Protein AF-A0A520UTR7-F1 (afdb_monomer_lite)

Sequence (58 aa):
NVGFLSDSRRLNVALTRAKRGLIVIGDPGTLRCDEDWSAWLEHVRNRNLEAWHLLGMA

Foldseek 3Di:
DLPPPLDPVVVVVQVPPDDDDHDDDDDLVNQCVHDVSVVVVVVCVVVVNDCCVVVDDD

Structure (mmCIF, N/CA/C/O backbone):
data_AF-A0A520UTR7-F1
#
_entry.id   AF-A0A520UTR7-F1
#
loop_
_atom_site.group_PDB
_atom_site.id
_atom_site.type_symbol
_atom_site.label_atom_id
_atom_site.label_alt_id
_atom_site.label_comp_id
_atom_site.label_asym_id
_atom_site.label_entity_id
_atom_site.label_seq_id
_atom_site.pdbx_PDB_ins_code
_atom_site.Cartn_x
_atom_site.Cartn_y
_atom_site.Cartn_z
_atom_site.occupancy
_atom_site.B_iso_or_equiv
_atom_site.auth_seq_id
_atom_site.auth_comp_id
_atom_site.auth_asym_id
_atom_site.auth_atom_id
_atom_site.pdbx_PDB_model_num
ATOM 1 N N . ASN A 1 1 ? 12.151 3.620 -10.654 1.00 76.06 1 ASN A N 1
ATOM 2 C CA . ASN A 1 1 ? 12.266 4.705 -9.649 1.00 76.06 1 ASN A CA 1
ATOM 3 C C . ASN A 1 1 ? 10.880 5.318 -9.477 1.00 76.06 1 ASN A C 1
ATOM 5 O O . ASN A 1 1 ? 10.303 5.695 -10.487 1.00 76.06 1 ASN A O 1
ATOM 9 N N . VAL A 1 2 ? 10.340 5.368 -8.253 1.00 87.25 2 VAL A N 1
ATOM 10 C CA . VAL A 1 2 ? 8.983 5.884 -7.951 1.00 87.25 2 VAL A CA 1
ATOM 11 C C . VAL A 1 2 ? 8.954 7.371 -7.552 1.00 87.25 2 VAL A C 1
ATOM 13 O O . VAL A 1 2 ? 7.882 7.943 -7.351 1.00 87.25 2 VAL A O 1
ATOM 16 N N . GLY A 1 3 ? 10.120 8.019 -7.449 1.00 91.12 3 GLY A N 1
ATOM 17 C CA . GLY A 1 3 ? 10.246 9.452 -7.181 1.00 91.12 3 GLY A CA 1
ATOM 18 C C . GLY A 1 3 ? 9.517 9.888 -5.908 1.00 91.12 3 GLY A C 1
ATOM 19 O O . GLY A 1 3 ? 9.735 9.336 -4.839 1.00 91.12 3 GLY A O 1
ATOM 20 N N . PHE A 1 4 ? 8.620 10.868 -6.031 1.00 86.62 4 PHE A N 1
ATOM 21 C CA . PHE A 1 4 ? 7.837 11.434 -4.922 1.00 86.62 4 PHE A CA 1
ATOM 22 C C . PHE A 1 4 ? 7.090 10.395 -4.063 1.00 86.62 4 PHE A C 1
ATOM 24 O O . PHE A 1 4 ? 6.799 10.662 -2.897 1.00 86.62 4 PHE A O 1
ATOM 31 N N . LEU A 1 5 ? 6.770 9.226 -4.624 1.00 88.12 5 LEU A N 1
ATOM 32 C CA . LEU A 1 5 ? 6.031 8.171 -3.934 1.00 88.12 5 LEU A CA 1
ATOM 33 C C . LEU A 1 5 ? 6.903 7.262 -3.052 1.00 88.12 5 LEU A C 1
ATOM 35 O O . LEU A 1 5 ? 6.331 6.411 -2.380 1.00 88.12 5 LEU A O 1
ATOM 39 N N . SER A 1 6 ? 8.230 7.448 -3.021 1.00 91.31 6 SER A N 1
ATOM 40 C CA . SER A 1 6 ? 9.156 6.635 -2.207 1.00 91.31 6 SER A CA 1
ATOM 41 C C . SER A 1 6 ? 9.127 6.963 -0.708 1.00 91.31 6 SER A C 1
ATOM 43 O O . SER A 1 6 ? 9.866 6.387 0.082 1.00 91.31 6 SER A O 1
ATOM 45 N N . ASP A 1 7 ? 8.362 7.976 -0.301 1.00 94.56 7 ASP A N 1
ATOM 46 C CA . ASP A 1 7 ? 8.211 8.344 1.104 1.00 94.56 7 ASP A CA 1
ATOM 47 C C . ASP A 1 7 ? 7.092 7.507 1.738 1.00 94.56 7 ASP A C 1
ATOM 49 O O . ASP A 1 7 ? 5.902 7.732 1.485 1.00 94.56 7 ASP A O 1
ATOM 53 N N . SER A 1 8 ? 7.474 6.579 2.614 1.00 92.94 8 SER A N 1
ATOM 54 C CA . SER A 1 8 ? 6.569 5.676 3.338 1.00 92.94 8 SER A CA 1
ATOM 55 C C . SER A 1 8 ? 5.459 6.403 4.107 1.00 92.94 8 SER A C 1
ATOM 57 O O . SER A 1 8 ? 4.338 5.902 4.258 1.00 92.94 8 SER A O 1
ATOM 59 N N . ARG A 1 9 ? 5.701 7.640 4.565 1.00 94.56 9 ARG A N 1
ATOM 60 C CA . ARG A 1 9 ? 4.681 8.453 5.248 1.00 94.56 9 ARG A CA 1
ATOM 61 C C . ARG A 1 9 ? 3.588 8.883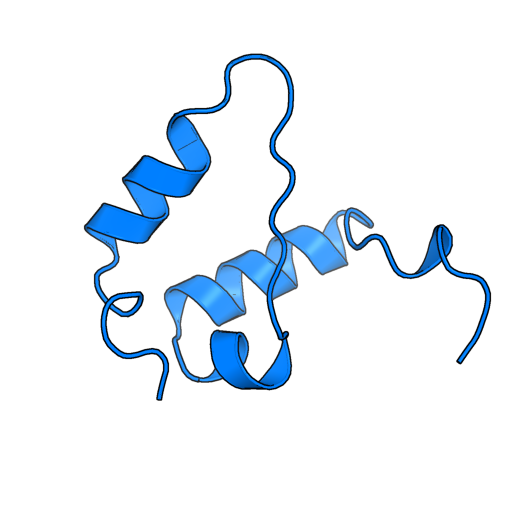 4.274 1.00 94.56 9 ARG A C 1
ATOM 63 O O . ARG A 1 9 ? 2.423 8.954 4.665 1.00 94.56 9 ARG A O 1
ATOM 70 N N . ARG A 1 10 ? 3.931 9.138 3.007 1.00 93.44 10 ARG A N 1
ATOM 71 C CA . ARG A 1 10 ? 2.961 9.498 1.960 1.00 93.44 10 ARG A CA 1
ATOM 72 C C . ARG A 1 10 ? 2.086 8.317 1.589 1.00 93.44 10 ARG A C 1
ATOM 74 O O . ARG A 1 10 ? 0.876 8.506 1.473 1.00 93.44 10 ARG A O 1
ATOM 81 N N . LEU A 1 11 ? 2.665 7.120 1.479 1.00 93.56 11 LEU A N 1
ATOM 82 C CA . LEU A 1 11 ? 1.888 5.900 1.263 1.00 93.56 11 LEU A CA 1
ATOM 83 C C . LEU A 1 11 ? 0.886 5.688 2.405 1.00 93.56 11 LEU A C 1
ATOM 85 O O . LEU A 1 11 ? -0.310 5.560 2.156 1.00 93.56 11 LEU A O 1
ATOM 89 N N . ASN A 1 12 ? 1.342 5.761 3.658 1.00 95.25 12 ASN A N 1
ATOM 90 C CA . ASN A 1 12 ? 0.467 5.632 4.827 1.00 95.25 12 ASN A CA 1
ATOM 91 C C . ASN A 1 12 ? -0.697 6.633 4.809 1.00 95.25 12 ASN A C 1
ATOM 93 O O . ASN A 1 12 ? -1.845 6.274 5.082 1.00 95.25 12 ASN A O 1
ATOM 97 N N . VAL A 1 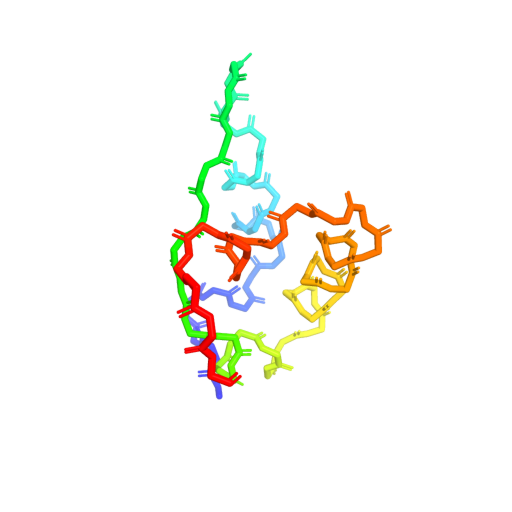13 ? -0.429 7.893 4.457 1.00 95.88 13 VAL A N 1
ATOM 98 C CA . VAL A 1 13 ? -1.486 8.899 4.304 1.00 95.88 13 VAL A CA 1
ATOM 99 C C . VAL A 1 13 ? -2.450 8.496 3.191 1.00 95.88 13 VAL A C 1
ATOM 101 O O . VAL A 1 13 ? -3.655 8.467 3.440 1.00 95.88 13 VAL A O 1
ATOM 104 N N . ALA A 1 14 ? -1.944 8.153 2.004 1.00 92.88 14 ALA A N 1
ATOM 105 C CA . ALA A 1 14 ? -2.759 7.789 0.848 1.00 92.88 14 ALA A CA 1
ATOM 106 C C . ALA A 1 14 ? -3.707 6.615 1.151 1.00 92.88 14 ALA A C 1
ATOM 108 O O . ALA A 1 14 ? -4.903 6.711 0.874 1.00 92.88 14 ALA A O 1
ATOM 109 N N . LEU A 1 15 ? -3.206 5.558 1.799 1.00 94.25 15 LEU A N 1
ATOM 110 C CA . LEU A 1 15 ? -3.989 4.363 2.128 1.00 94.25 15 LEU A CA 1
ATOM 111 C C . LEU A 1 15 ? -5.054 4.609 3.210 1.00 94.25 15 LEU A C 1
ATOM 113 O O . LEU A 1 15 ? -6.092 3.952 3.213 1.00 94.25 15 LEU A O 1
ATOM 117 N N . THR A 1 16 ? -4.833 5.564 4.118 1.00 96.00 16 THR A N 1
ATOM 118 C CA . THR A 1 16 ? -5.707 5.793 5.288 1.00 96.00 16 THR A CA 1
ATOM 119 C C . THR A 1 16 ? -6.709 6.939 5.122 1.00 96.00 16 THR A C 1
ATOM 121 O O . THR A 1 16 ? -7.501 7.197 6.029 1.00 96.00 16 THR A O 1
ATOM 124 N N . ARG A 1 17 ? -6.710 7.666 3.992 1.00 96.38 17 ARG A N 1
ATOM 125 C CA . ARG A 1 17 ? -7.701 8.737 3.741 1.00 96.38 17 ARG A CA 1
ATOM 126 C C . ARG A 1 17 ? -9.104 8.207 3.444 1.00 96.38 17 ARG A C 1
ATOM 128 O O . ARG A 1 17 ? -10.088 8.887 3.741 1.00 96.38 17 ARG A O 1
ATOM 135 N N . ALA A 1 18 ? -9.203 7.035 2.827 1.00 97.00 18 ALA A N 1
ATOM 136 C CA . ALA A 1 18 ? -10.476 6.461 2.423 1.00 97.00 18 ALA A CA 1
ATOM 137 C C . ALA A 1 18 ? -11.310 6.024 3.640 1.00 97.00 18 ALA A C 1
ATOM 139 O O . ALA A 1 18 ? -10.826 5.313 4.512 1.00 97.00 18 ALA A O 1
ATOM 140 N N . LYS A 1 19 ? -12.592 6.418 3.679 1.00 96.19 19 LYS A N 1
ATOM 141 C CA . LYS A 1 19 ? -13.533 6.023 4.751 1.00 96.19 19 LYS A CA 1
ATOM 142 C C . LYS A 1 19 ? -14.440 4.843 4.392 1.00 96.19 19 LYS A C 1
ATOM 144 O O . LYS A 1 19 ? -15.011 4.225 5.281 1.00 96.19 19 LYS A O 1
ATOM 149 N N . ARG A 1 20 ? -14.658 4.596 3.097 1.00 96.81 20 ARG A N 1
ATOM 150 C CA . ARG A 1 20 ? -15.651 3.627 2.585 1.00 96.81 20 ARG A CA 1
ATOM 151 C C . ARG A 1 20 ? -15.055 2.669 1.554 1.00 96.81 20 ARG A C 1
ATOM 153 O O . ARG A 1 20 ? -15.393 1.497 1.561 1.00 96.81 20 ARG A O 1
ATOM 160 N N . GLY A 1 21 ? -14.179 3.168 0.685 1.00 94.19 21 GLY A N 1
ATOM 161 C CA . GLY A 1 21 ? -13.491 2.379 -0.330 1.00 94.19 21 GLY A CA 1
ATOM 162 C C . GLY A 1 21 ? -12.277 3.133 -0.858 1.00 94.19 21 GLY A C 1
ATOM 163 O O . GLY A 1 21 ? -12.297 4.364 -0.923 1.00 94.19 21 GLY A O 1
ATOM 164 N N . LEU A 1 22 ? -11.227 2.388 -1.191 1.00 95.06 22 LEU A N 1
ATOM 165 C CA . LEU A 1 22 ? -9.978 2.890 -1.751 1.00 95.06 22 LEU A CA 1
ATOM 166 C C . LEU A 1 22 ? -9.776 2.239 -3.119 1.00 95.06 22 LEU A C 1
ATOM 168 O O . LEU A 1 22 ? -9.763 1.016 -3.219 1.00 95.06 22 LEU A O 1
ATOM 172 N N . ILE A 1 23 ? -9.604 3.060 -4.151 1.00 94.75 23 ILE A N 1
ATOM 173 C CA . ILE A 1 23 ? -9.203 2.616 -5.486 1.00 94.75 23 ILE A CA 1
ATOM 174 C C . ILE A 1 23 ? -7.846 3.249 -5.761 1.00 94.75 23 ILE A C 1
ATOM 176 O O . ILE A 1 23 ? -7.701 4.468 -5.663 1.00 94.75 23 ILE A O 1
ATOM 180 N N . VAL A 1 24 ? -6.860 2.420 -6.086 1.00 93.56 24 VAL A N 1
ATOM 181 C CA . VAL A 1 24 ? -5.513 2.861 -6.449 1.00 93.56 24 VAL A CA 1
ATOM 182 C C . VAL A 1 24 ? -5.304 2.558 -7.923 1.00 93.56 24 VAL A C 1
ATOM 184 O O . VAL A 1 24 ? -5.515 1.431 -8.362 1.00 93.56 24 VAL A O 1
ATOM 187 N N . ILE A 1 25 ? -4.904 3.576 -8.680 1.00 93.19 25 ILE A N 1
ATOM 188 C CA . ILE A 1 25 ? -4.608 3.477 -10.109 1.00 93.19 25 ILE A CA 1
ATOM 189 C C . ILE A 1 25 ? -3.120 3.767 -10.279 1.00 93.19 25 ILE A C 1
ATOM 191 O O . ILE A 1 25 ? -2.640 4.810 -9.836 1.00 93.19 25 ILE A O 1
ATOM 195 N N . GLY A 1 26 ? -2.395 2.853 -10.914 1.00 91.00 26 GLY A N 1
ATOM 196 C CA . GLY A 1 26 ? -0.968 3.009 -11.166 1.00 91.00 26 GLY A CA 1
ATOM 197 C C . GLY A 1 26 ? -0.396 1.843 -11.958 1.00 91.00 26 GLY A C 1
ATOM 198 O O . GLY A 1 26 ? -1.029 0.795 -12.076 1.00 91.00 26 GLY A O 1
ATOM 199 N N . ASP A 1 27 ? 0.805 2.042 -12.496 1.00 91.19 27 ASP A N 1
ATOM 200 C CA . ASP A 1 27 ? 1.556 1.005 -13.19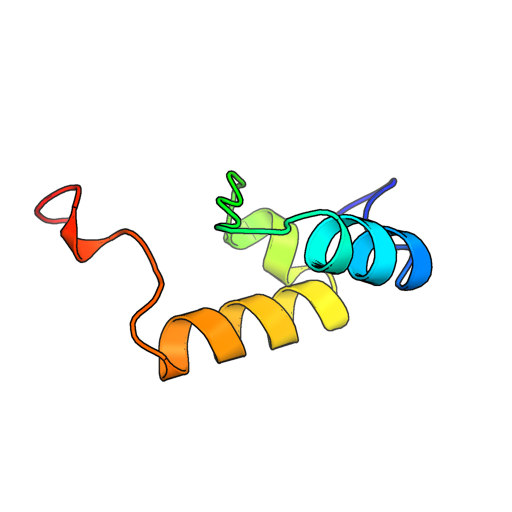8 1.00 91.19 27 ASP A CA 1
ATOM 201 C C . ASP A 1 27 ? 2.271 0.077 -12.189 1.00 91.19 27 ASP A C 1
ATOM 203 O O . ASP A 1 27 ? 3.151 0.540 -11.453 1.00 91.19 27 ASP A O 1
ATOM 207 N N . PRO A 1 28 ? 1.941 -1.229 -12.132 1.00 90.81 28 PRO A N 1
ATOM 208 C CA . PRO A 1 28 ? 2.547 -2.146 -11.168 1.00 90.81 28 PRO A CA 1
ATOM 209 C C . PRO A 1 28 ? 4.060 -2.312 -11.351 1.00 90.81 28 PRO A C 1
ATOM 211 O O . PRO A 1 28 ? 4.761 -2.528 -10.366 1.00 90.81 28 PRO A O 1
ATOM 214 N N . GLY A 1 29 ? 4.573 -2.223 -12.585 1.00 92.19 29 GLY A N 1
ATOM 215 C CA . GLY A 1 29 ? 6.008 -2.346 -12.866 1.00 92.19 29 GLY A CA 1
ATOM 216 C C . GLY A 1 29 ? 6.814 -1.218 -12.221 1.00 92.19 29 GLY A C 1
ATOM 217 O O . GLY A 1 29 ? 7.847 -1.449 -11.593 1.00 92.19 29 GLY A O 1
ATOM 218 N N . THR A 1 30 ? 6.286 -0.001 -12.303 1.00 94.56 30 THR A N 1
ATOM 219 C CA . THR A 1 30 ? 6.866 1.195 -11.700 1.00 94.56 30 THR A CA 1
ATOM 220 C C . THR A 1 30 ? 6.771 1.138 -10.181 1.00 94.56 30 THR A C 1
ATOM 222 O O . THR A 1 30 ? 7.777 1.350 -9.508 1.00 94.56 30 THR A O 1
ATOM 225 N N . LEU A 1 31 ? 5.595 0.814 -9.631 1.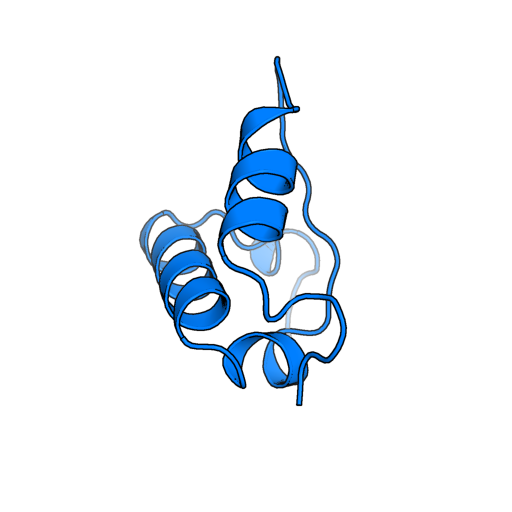00 94.19 31 LEU A N 1
ATOM 226 C CA . LEU A 1 31 ? 5.365 0.776 -8.182 1.00 94.19 31 LEU A CA 1
ATOM 227 C C . LEU A 1 31 ? 6.202 -0.300 -7.471 1.00 94.19 31 LEU A C 1
ATOM 229 O O . LEU A 1 31 ? 6.688 -0.058 -6.373 1.00 94.19 31 LEU A O 1
ATOM 233 N N . ARG A 1 32 ? 6.463 -1.448 -8.110 1.00 94.88 32 ARG A N 1
ATOM 234 C CA . ARG A 1 32 ? 7.338 -2.505 -7.560 1.00 94.88 32 ARG A CA 1
ATOM 235 C C . ARG A 1 32 ? 8.801 -2.092 -7.377 1.00 94.88 32 ARG A C 1
ATOM 237 O O . ARG A 1 32 ? 9.549 -2.826 -6.743 1.00 94.88 32 ARG A O 1
ATOM 244 N N . CYS A 1 33 ? 9.224 -0.949 -7.921 1.00 95.00 33 CYS A N 1
ATOM 245 C CA . CYS A 1 33 ? 10.570 -0.415 -7.694 1.00 95.00 33 CYS A CA 1
ATOM 246 C C . CYS A 1 33 ? 10.786 0.121 -6.264 1.00 95.00 33 CYS A C 1
ATOM 248 O O . CYS A 1 33 ? 11.894 0.558 -5.963 1.00 95.00 33 CYS A O 1
ATOM 250 N N . ASP A 1 34 ? 9.745 0.160 -5.432 1.00 95.75 34 ASP A N 1
ATOM 251 C CA . ASP A 1 34 ? 9.775 0.591 -4.036 1.00 95.75 34 ASP A CA 1
ATOM 252 C C . ASP A 1 34 ? 9.278 -0.539 -3.124 1.00 95.75 34 ASP A C 1
ATOM 254 O O . ASP A 1 34 ? 8.333 -1.251 -3.473 1.00 95.75 34 ASP A O 1
ATOM 258 N N . GLU A 1 35 ? 9.935 -0.736 -1.979 1.00 95.69 35 GLU A N 1
ATOM 259 C CA . GLU A 1 35 ? 9.686 -1.885 -1.098 1.00 95.69 35 GLU A CA 1
ATOM 260 C C . GLU A 1 35 ? 8.288 -1.849 -0.472 1.00 95.69 35 GLU A C 1
ATOM 262 O O . GLU A 1 35 ? 7.592 -2.868 -0.468 1.00 95.69 35 GLU A O 1
ATOM 267 N N . ASP A 1 36 ? 7.836 -0.677 -0.020 1.00 95.81 36 ASP A N 1
ATOM 268 C CA . ASP A 1 36 ? 6.530 -0.524 0.621 1.00 95.81 36 ASP A CA 1
ATOM 269 C C . ASP A 1 36 ? 5.397 -0.713 -0.395 1.00 95.81 36 ASP A C 1
ATOM 271 O O . ASP A 1 36 ? 4.412 -1.413 -0.134 1.00 95.81 36 ASP A O 1
ATOM 275 N N . TRP A 1 37 ? 5.545 -0.134 -1.589 1.00 95.62 37 TRP A N 1
ATOM 276 C CA . TRP A 1 37 ? 4.597 -0.347 -2.682 1.00 95.62 37 TRP A CA 1
ATOM 277 C C . TRP A 1 37 ? 4.578 -1.795 -3.167 1.00 95.62 37 TRP A C 1
ATOM 279 O O . TRP A 1 37 ? 3.502 -2.327 -3.448 1.00 95.62 37 TRP A O 1
ATOM 289 N N . SER A 1 38 ? 5.737 -2.450 -3.248 1.00 95.81 38 SER A N 1
ATOM 290 C CA . SER A 1 38 ? 5.831 -3.864 -3.615 1.00 95.81 38 SER A CA 1
ATOM 291 C C . SER A 1 38 ? 5.097 -4.749 -2.602 1.00 95.81 38 SER A C 1
ATOM 293 O O . SER A 1 38 ? 4.259 -5.565 -2.995 1.00 95.81 38 SER A O 1
ATOM 295 N N . ALA A 1 39 ? 5.321 -4.521 -1.303 1.00 96.56 39 ALA A N 1
ATOM 296 C CA . ALA A 1 39 ? 4.630 -5.229 -0.228 1.00 96.56 39 ALA A CA 1
ATOM 297 C C . ALA A 1 39 ? 3.113 -4.973 -0.246 1.00 96.56 39 ALA A C 1
ATOM 299 O O . ALA A 1 39 ? 2.312 -5.893 -0.061 1.00 96.56 39 ALA A O 1
ATOM 300 N N . TRP A 1 40 ? 2.691 -3.734 -0.518 1.00 95.69 40 TRP A N 1
ATOM 301 C CA . TRP A 1 40 ? 1.274 -3.401 -0.643 1.00 95.69 40 TRP A CA 1
ATOM 302 C C . TRP A 1 40 ? 0.618 -4.094 -1.848 1.00 95.69 40 TRP A C 1
ATOM 304 O O . TRP A 1 40 ? -0.467 -4.658 -1.713 1.00 95.69 40 TRP A O 1
ATOM 314 N N . LEU A 1 41 ? 1.281 -4.126 -3.008 1.00 94.44 41 LEU A N 1
ATOM 315 C CA . LEU A 1 41 ? 0.791 -4.846 -4.189 1.00 94.44 41 LEU A CA 1
ATOM 316 C C . LEU A 1 41 ? 0.676 -6.353 -3.931 1.00 94.44 41 LEU A C 1
ATOM 318 O O . LEU A 1 41 ? -0.313 -6.969 -4.324 1.00 94.44 41 LEU A O 1
ATOM 322 N N . GLU A 1 42 ? 1.644 -6.954 -3.238 1.00 95.69 42 GLU A N 1
ATOM 323 C CA . GLU A 1 42 ? 1.563 -8.359 -2.829 1.00 95.69 42 GLU A CA 1
ATOM 324 C C . GLU A 1 42 ? 0.386 -8.612 -1.875 1.00 95.69 42 GLU A C 1
ATOM 326 O O . GLU A 1 42 ? -0.360 -9.576 -2.050 1.00 95.69 42 GLU A O 1
ATOM 331 N N . HIS A 1 43 ? 0.147 -7.712 -0.917 1.00 95.25 43 HIS A N 1
ATOM 332 C CA . HIS A 1 43 ? -1.024 -7.781 -0.046 1.00 95.25 43 HIS A CA 1
ATOM 333 C C . HIS A 1 43 ? -2.339 -7.753 -0.841 1.00 95.25 43 HIS A C 1
ATOM 335 O O . HIS A 1 43 ? -3.218 -8.586 -0.607 1.00 95.25 43 HIS A O 1
ATOM 341 N N . VAL A 1 44 ? -2.477 -6.822 -1.791 1.00 94.06 44 VAL A N 1
ATOM 342 C CA . VAL A 1 44 ? -3.665 -6.693 -2.653 1.00 94.06 44 VAL A CA 1
ATOM 343 C C . VAL A 1 44 ? -3.865 -7.961 -3.490 1.00 94.06 44 VAL A C 1
ATOM 345 O O . VAL A 1 44 ? -4.986 -8.472 -3.562 1.00 94.06 44 VAL A O 1
ATOM 348 N N . ARG A 1 45 ? -2.787 -8.522 -4.049 1.00 92.00 45 ARG A N 1
ATOM 349 C CA . ARG A 1 45 ? -2.809 -9.784 -4.800 1.00 92.00 45 ARG A CA 1
ATOM 350 C C . ARG A 1 45 ? -3.274 -10.962 -3.958 1.00 92.00 45 ARG A C 1
ATOM 352 O O . ARG A 1 45 ? -4.209 -11.653 -4.345 1.00 92.00 45 ARG A O 1
ATOM 359 N N . ASN A 1 46 ? -2.678 -11.152 -2.783 1.00 94.88 46 ASN A N 1
ATOM 360 C CA . ASN A 1 46 ? -3.003 -12.254 -1.873 1.00 94.88 46 ASN A CA 1
ATOM 361 C C . ASN A 1 46 ? -4.450 -12.189 -1.360 1.00 94.88 46 ASN A C 1
ATOM 363 O O . ASN A 1 46 ? -5.009 -13.193 -0.922 1.00 94.88 46 ASN A O 1
ATOM 367 N N . ARG A 1 47 ? -5.070 -11.007 -1.411 1.00 94.38 47 ARG A N 1
ATOM 368 C CA . ARG A 1 47 ? -6.471 -10.775 -1.041 1.00 94.38 47 ARG A CA 1
ATOM 369 C C . ARG A 1 47 ? -7.433 -10.821 -2.233 1.00 94.38 47 ARG A C 1
ATOM 371 O O . ARG A 1 47 ? -8.622 -10.599 -2.025 1.00 94.38 47 ARG A O 1
ATOM 378 N N . ASN A 1 48 ? -6.952 -11.100 -3.448 1.00 91.38 48 ASN A N 1
ATOM 379 C CA . ASN A 1 48 ? -7.727 -11.040 -4.693 1.00 91.38 48 ASN A CA 1
ATOM 380 C C . ASN A 1 48 ? -8.415 -9.678 -4.914 1.00 91.38 48 ASN A C 1
ATOM 382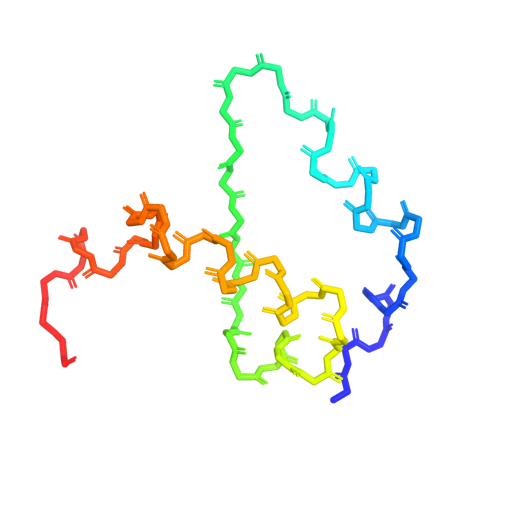 O O . ASN A 1 48 ? -9.546 -9.608 -5.388 1.00 91.38 48 ASN A O 1
ATOM 386 N N . LEU A 1 49 ? -7.731 -8.588 -4.554 1.00 91.56 49 LEU A N 1
ATOM 387 C CA . LEU A 1 49 ? -8.228 -7.212 -4.680 1.00 91.56 49 LEU A CA 1
ATOM 388 C C . LEU A 1 49 ? -7.687 -6.487 -5.923 1.00 91.56 49 LEU A C 1
ATOM 390 O O . LEU A 1 49 ? -7.975 -5.309 -6.127 1.00 91.56 49 LEU A O 1
ATOM 394 N N . GLU A 1 50 ? -6.894 -7.163 -6.756 1.00 88.06 50 GLU A N 1
ATOM 395 C CA . GLU A 1 50 ? -6.441 -6.601 -8.023 1.00 88.06 50 GLU A CA 1
ATOM 396 C C . GLU A 1 50 ? -7.576 -6.663 -9.064 1.00 88.06 50 GLU A C 1
ATOM 398 O O . GLU A 1 50 ? -8.196 -7.706 -9.293 1.00 8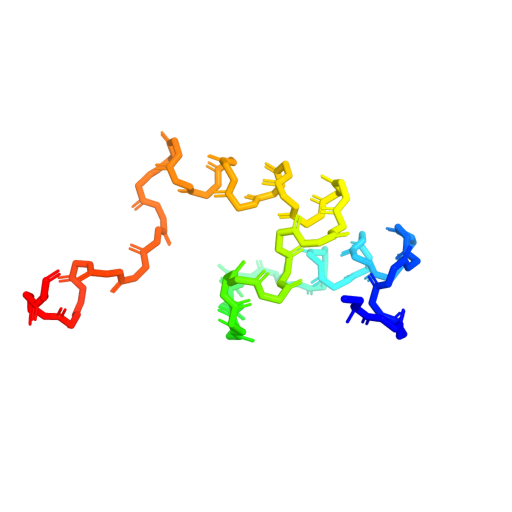8.06 50 GLU A O 1
ATOM 403 N N . ALA A 1 51 ? -7.829 -5.537 -9.733 1.00 82.81 51 ALA A N 1
ATOM 404 C CA . ALA A 1 51 ? -8.919 -5.375 -10.694 1.00 82.81 51 ALA A CA 1
ATOM 405 C C . ALA A 1 51 ? -8.720 -6.121 -12.035 1.00 82.81 51 ALA A C 1
ATOM 407 O O . ALA A 1 51 ? -9.524 -5.933 -12.945 1.00 82.81 51 ALA A O 1
ATOM 408 N N . TRP A 1 52 ? -7.711 -6.992 -12.180 1.00 70.12 52 TRP A N 1
ATOM 409 C CA . TRP A 1 52 ? -7.483 -7.767 -13.414 1.00 70.12 52 TRP A CA 1
ATOM 410 C C . TRP A 1 52 ? -8.669 -8.665 -13.792 1.00 70.12 52 TRP A C 1
ATOM 412 O O . TRP A 1 52 ? -8.866 -8.959 -14.961 1.00 70.12 52 TRP A O 1
ATOM 422 N N . HIS A 1 53 ? -9.510 -9.053 -12.829 1.00 60.69 53 HIS A N 1
ATOM 423 C CA . HIS A 1 53 ? -10.737 -9.813 -13.097 1.00 60.69 53 HIS A CA 1
ATOM 424 C C . HIS A 1 53 ? -11.877 -8.962 -13.693 1.00 60.69 53 HIS A C 1
ATOM 426 O O . HIS A 1 53 ? -12.846 -9.518 -14.203 1.00 60.69 53 HIS A O 1
ATOM 432 N N . LEU A 1 54 ? -11.793 -7.627 -13.616 1.00 55.56 54 LEU A N 1
ATOM 433 C CA . LEU A 1 54 ? -12.811 -6.706 -14.144 1.00 55.56 54 LEU A CA 1
ATOM 434 C C . LEU A 1 54 ? -12.565 -6.336 -15.613 1.00 55.56 54 LEU A C 1
ATOM 436 O O . LEU A 1 54 ? -13.493 -5.933 -16.310 1.00 55.56 54 LEU A O 1
ATOM 440 N N . LEU A 1 55 ? -11.330 -6.495 -16.088 1.00 52.31 55 LEU A N 1
ATOM 441 C CA . LEU A 1 55 ? -10.933 -6.330 -17.481 1.00 52.31 55 LEU A CA 1
ATOM 442 C C . LEU A 1 55 ? -10.548 -7.717 -17.989 1.00 52.31 55 LEU A C 1
ATOM 444 O O . LEU A 1 55 ? -9.405 -8.131 -17.845 1.00 52.31 55 LEU A O 1
ATOM 448 N N . GLY A 1 56 ? -11.529 -8.477 -18.476 1.00 51.84 56 GLY A N 1
ATOM 449 C CA . GLY A 1 56 ? -11.309 -9.850 -18.920 1.00 51.84 56 GLY A CA 1
ATOM 450 C C . GLY A 1 56 ? -10.074 -9.987 -19.816 1.00 51.84 56 GLY A C 1
ATOM 451 O O . GLY A 1 56 ? -9.966 -9.283 -20.811 1.00 51.84 56 GLY A O 1
ATOM 452 N N . MET A 1 57 ? -9.211 -10.937 -19.449 1.00 49.59 57 MET A N 1
ATOM 453 C CA . MET A 1 57 ? -8.107 -11.502 -20.233 1.00 49.59 57 MET A CA 1
ATOM 454 C C . MET A 1 57 ? -7.048 -10.524 -20.771 1.00 49.59 57 MET A C 1
ATOM 456 O O . MET A 1 57 ? -7.271 -9.785 -21.727 1.00 49.59 57 MET A O 1
ATOM 460 N N . ALA A 1 58 ? -5.827 -10.698 -20.266 1.00 41.19 58 ALA A N 1
ATOM 461 C CA . ALA A 1 58 ? -4.645 -10.890 -21.103 1.00 41.19 58 ALA A CA 1
ATOM 462 C C . ALA A 1 58 ? -3.702 -11.868 -20.393 1.00 41.19 58 ALA A C 1
ATOM 464 O O . ALA A 1 58 ? -3.415 -11.628 -19.198 1.00 41.19 58 ALA A O 1
#

Secondary structure (DSSP, 8-state):
--GGGG-HHHHHHHHHS-SS-------HHHHTTSHHHHHHHHHHHHTT--GGGTS---

pLDDT: mean 88.47, std 13.4, range [41.19, 97.0]

Radius of gyration: 12.08 Å; chains: 1; bounding box: 28×24×26 Å